Protein AF-A0A8T3LTZ6-F1 (afdb_monomer_lite)

Structure (mmCIF, N/CA/C/O backbone):
data_AF-A0A8T3LTZ6-F1
#
_entry.id   AF-A0A8T3LTZ6-F1
#
loop_
_atom_site.group_PDB
_atom_site.id
_atom_site.type_symbol
_atom_site.label_atom_id
_atom_site.label_alt_id
_atom_site.label_comp_id
_atom_site.label_asym_id
_atom_site.label_entity_id
_atom_site.label_seq_id
_atom_site.pdbx_PDB_ins_code
_atom_site.Cartn_x
_atom_site.Cartn_y
_atom_site.Cartn_z
_atom_site.occupancy
_atom_site.B_iso_or_equiv
_atom_site.auth_seq_id
_atom_site.auth_comp_id
_atom_site.auth_asym_id
_atom_site.auth_atom_id
_atom_site.pdbx_PDB_model_num
ATOM 1 N N . MET A 1 1 ? 3.315 18.231 22.020 1.00 42.47 1 MET A N 1
ATOM 2 C CA . MET A 1 1 ? 3.602 17.313 20.898 1.00 42.47 1 MET A CA 1
ATOM 3 C C . MET A 1 1 ? 2.635 16.147 21.022 1.00 42.47 1 MET A C 1
ATOM 5 O O . MET A 1 1 ? 2.825 15.308 21.891 1.00 42.47 1 MET A O 1
ATOM 9 N N . VAL A 1 2 ? 1.522 16.171 20.283 1.00 47.19 2 VAL A N 1
ATOM 10 C CA . VAL A 1 2 ? 0.542 15.072 20.303 1.00 47.19 2 VAL A CA 1
ATOM 11 C C . VAL A 1 2 ? 1.201 13.886 19.603 1.00 47.19 2 VAL A C 1
ATOM 13 O O . VAL A 1 2 ? 1.674 14.040 18.478 1.00 47.19 2 VAL A O 1
ATOM 16 N N . ARG A 1 3 ? 1.318 12.735 20.274 1.00 54.97 3 ARG A N 1
ATOM 17 C CA . ARG A 1 3 ? 1.784 11.505 19.621 1.00 54.97 3 ARG A CA 1
ATOM 18 C C . ARG A 1 3 ? 0.761 11.164 18.541 1.00 54.97 3 ARG A C 1
ATOM 20 O O . ARG A 1 3 ? -0.412 11.012 18.868 1.00 54.97 3 ARG A O 1
ATOM 27 N N . SER A 1 4 ? 1.184 11.091 17.279 1.00 69.00 4 SER A N 1
ATOM 28 C CA . SER A 1 4 ? 0.314 10.563 16.229 1.00 69.00 4 SER A CA 1
ATOM 29 C C . SER A 1 4 ? -0.030 9.124 16.589 1.00 69.00 4 SER A C 1
ATOM 31 O O . SER A 1 4 ? 0.873 8.336 16.878 1.00 69.00 4 SER A O 1
ATOM 33 N N . GLU A 1 5 ? -1.315 8.801 16.600 1.00 89.25 5 GLU A N 1
ATOM 34 C CA . GLU A 1 5 ? -1.785 7.435 16.785 1.00 89.25 5 GLU A CA 1
ATOM 35 C C . GLU A 1 5 ? -1.177 6.535 15.700 1.00 89.25 5 GLU A C 1
ATOM 37 O O . GLU A 1 5 ? -1.129 6.902 14.519 1.00 89.25 5 GLU A O 1
ATOM 42 N N . SER A 1 6 ? -0.659 5.379 16.103 1.00 94.56 6 SER A N 1
ATOM 43 C CA . SER A 1 6 ? -0.049 4.411 15.197 1.00 94.56 6 SER A CA 1
ATOM 44 C C . SER A 1 6 ? -0.317 3.002 15.687 1.00 94.56 6 SER A C 1
ATOM 46 O O . SER A 1 6 ? -0.128 2.726 16.872 1.00 94.56 6 SER A O 1
ATOM 48 N N . GLU A 1 7 ? -0.665 2.118 14.765 1.00 96.69 7 GLU A N 1
ATOM 49 C CA . GLU A 1 7 ? -0.801 0.687 15.012 1.00 96.69 7 GLU A CA 1
ATOM 50 C C . GLU A 1 7 ? 0.312 -0.068 14.289 1.00 96.69 7 GLU A C 1
ATOM 52 O O . GLU A 1 7 ? 0.634 0.260 13.149 1.00 96.69 7 GLU A O 1
ATOM 57 N 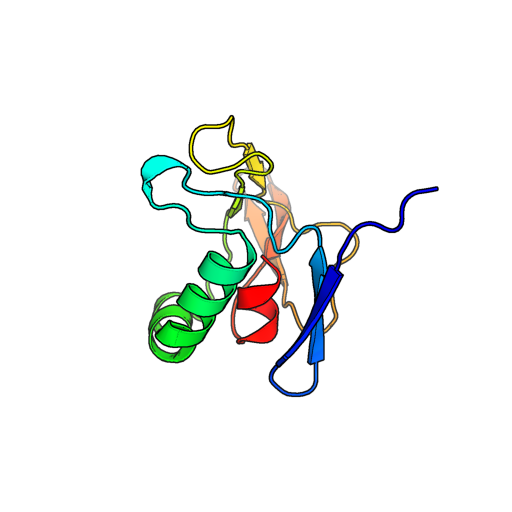N . THR A 1 8 ? 0.923 -1.053 14.944 1.00 98.00 8 THR A N 1
ATOM 58 C CA . THR A 1 8 ? 1.967 -1.882 14.332 1.00 98.00 8 THR A CA 1
ATOM 59 C C . THR A 1 8 ? 1.408 -3.265 14.041 1.00 98.00 8 THR A C 1
ATOM 61 O O . THR A 1 8 ? 0.951 -3.952 14.951 1.00 98.00 8 THR A O 1
ATOM 64 N N . LEU A 1 9 ? 1.483 -3.680 12.778 1.00 98.19 9 LEU A N 1
ATOM 65 C CA . LEU A 1 9 ? 1.115 -5.018 12.328 1.00 98.19 9 LEU A CA 1
ATOM 66 C C . LEU A 1 9 ? 2.375 -5.862 12.130 1.00 98.19 9 LEU A C 1
ATOM 68 O O . LEU A 1 9 ? 3.301 -5.432 11.442 1.00 98.19 9 LEU A O 1
ATOM 72 N N . THR A 1 10 ? 2.388 -7.074 12.682 1.00 98.19 10 THR A N 1
ATOM 73 C CA . THR A 1 10 ? 3.437 -8.066 12.412 1.00 98.19 10 THR A CA 1
ATOM 74 C C . THR A 1 10 ? 2.991 -8.974 11.270 1.00 98.19 10 THR A C 1
ATOM 76 O O . THR A 1 10 ? 2.063 -9.766 11.427 1.00 98.19 10 THR A O 1
ATOM 79 N N . LEU A 1 11 ? 3.644 -8.858 10.114 1.00 97.81 11 LEU A N 1
ATOM 80 C CA . LEU A 1 11 ? 3.299 -9.550 8.871 1.00 97.81 11 LEU A CA 1
ATOM 81 C C . LEU A 1 11 ? 4.538 -10.264 8.334 1.00 97.81 11 LEU A C 1
ATOM 83 O O . LEU A 1 11 ? 5.536 -9.616 8.036 1.00 97.81 11 LEU A O 1
ATOM 87 N N . ASP A 1 12 ? 4.490 -11.593 8.237 1.00 93.19 12 ASP A N 1
ATOM 88 C CA . ASP A 1 12 ? 5.585 -12.426 7.712 1.00 93.19 12 ASP A CA 1
ATOM 89 C C . ASP A 1 12 ? 6.953 -12.169 8.391 1.00 93.19 12 ASP A C 1
ATOM 91 O O . ASP A 1 12 ? 8.008 -12.283 7.777 1.00 93.19 12 ASP A O 1
ATOM 95 N N . GLY A 1 13 ? 6.942 -11.811 9.683 1.00 95.69 13 GLY A N 1
ATOM 96 C CA . GLY A 1 13 ? 8.151 -11.478 10.451 1.00 95.69 13 GLY A CA 1
ATOM 97 C C . GLY A 1 13 ? 8.619 -10.022 10.325 1.00 95.69 13 GLY A C 1
ATOM 98 O O . GLY A 1 13 ? 9.670 -9.674 10.860 1.00 95.69 13 GLY A O 1
ATOM 99 N N . HIS A 1 14 ? 7.843 -9.163 9.662 1.00 97.69 14 HIS A N 1
ATOM 100 C CA . HIS A 1 14 ? 8.112 -7.736 9.509 1.00 97.69 14 HIS A CA 1
ATOM 101 C C . HIS A 1 14 ? 7.118 -6.882 10.298 1.00 97.69 14 HIS A C 1
ATOM 103 O O . HIS A 1 14 ? 5.926 -7.180 10.333 1.00 97.69 14 HIS A O 1
ATOM 109 N N . GLU A 1 15 ? 7.597 -5.791 10.895 1.00 97.88 15 GLU A N 1
ATOM 110 C CA . GLU A 1 15 ? 6.745 -4.793 11.543 1.00 97.88 15 GLU A CA 1
ATOM 111 C C . GLU A 1 15 ? 6.365 -3.684 10.553 1.00 97.88 15 GLU A C 1
ATOM 113 O O . GLU A 1 15 ? 7.231 -3.036 9.957 1.00 97.88 15 GLU A O 1
ATOM 118 N N . VAL A 1 16 ? 5.063 -3.442 10.397 1.00 98.12 16 VAL A N 1
ATOM 119 C CA . VAL A 1 16 ? 4.511 -2.391 9.533 1.00 98.12 16 VAL A CA 1
ATOM 120 C C . VAL A 1 16 ? 3.704 -1.418 10.381 1.00 98.12 16 VAL A C 1
ATOM 122 O O . VAL A 1 16 ? 2.705 -1.798 10.987 1.00 98.12 16 VAL A O 1
ATOM 125 N N . SER A 1 17 ? 4.126 -0.152 10.425 1.00 97.44 17 SER A N 1
ATOM 126 C CA . SER A 1 17 ? 3.428 0.889 11.187 1.00 97.44 17 SER A CA 1
ATOM 127 C C . SER A 1 17 ? 2.377 1.604 10.335 1.00 97.44 17 SER A C 1
ATOM 129 O O . SER A 1 17 ? 2.694 2.248 9.331 1.00 97.44 17 SER A O 1
ATOM 131 N N . ILE A 1 18 ? 1.123 1.532 10.770 1.00 97.62 18 ILE A N 1
ATOM 132 C CA . ILE A 1 18 ? -0.029 2.221 10.200 1.00 97.62 18 ILE A CA 1
ATOM 133 C C . ILE A 1 18 ? -0.299 3.476 11.029 1.00 97.62 18 ILE A C 1
ATOM 135 O O . ILE A 1 18 ? -0.890 3.428 12.106 1.00 97.62 18 ILE A O 1
ATOM 139 N N . SER A 1 19 ? 0.141 4.628 10.528 1.00 95.88 19 SER A N 1
ATOM 140 C CA . SER A 1 19 ? -0.146 5.925 11.151 1.00 95.88 19 SER A CA 1
ATOM 141 C C . SER A 1 19 ? -1.580 6.386 10.887 1.00 95.88 19 SER A C 1
ATOM 143 O O . SER A 1 19 ? -2.106 6.171 9.790 1.00 95.88 19 SER A O 1
ATOM 145 N N . ASN A 1 20 ? -2.182 7.077 11.859 1.00 95.62 20 ASN A N 1
ATOM 146 C CA . ASN A 1 20 ? -3.571 7.550 11.826 1.00 95.62 20 ASN A CA 1
ATOM 147 C C . ASN A 1 20 ? -4.562 6.440 11.410 1.00 95.62 20 ASN A C 1
ATOM 149 O O . ASN A 1 20 ? -5.290 6.619 10.427 1.00 95.62 20 ASN A O 1
ATOM 153 N N . PRO A 1 21 ? -4.566 5.283 12.103 1.00 97.38 21 PRO A N 1
ATOM 154 C CA . PRO A 1 21 ? -5.350 4.114 11.700 1.00 97.38 21 PRO A CA 1
ATOM 155 C C . PRO A 1 21 ? -6.853 4.418 11.622 1.00 97.38 21 PRO A C 1
ATOM 157 O O . PRO A 1 21 ? -7.508 4.013 10.664 1.00 97.38 21 PRO A O 1
ATOM 160 N N . GLY A 1 22 ? -7.375 5.230 12.547 1.00 96.94 22 GLY A N 1
ATOM 161 C CA . GLY A 1 22 ? -8.780 5.647 12.578 1.00 96.94 22 GLY A CA 1
ATOM 162 C C . GLY A 1 22 ? -9.184 6.715 11.551 1.00 96.94 22 GLY A C 1
ATOM 163 O O . GLY A 1 22 ? -10.342 7.127 11.534 1.00 96.94 22 GLY A O 1
ATOM 164 N N . LYS A 1 23 ? -8.275 7.202 10.689 1.00 96.12 23 LYS A N 1
ATOM 165 C CA . LYS A 1 23 ? -8.629 8.208 9.672 1.00 96.12 23 LYS A CA 1
ATOM 166 C C . LYS A 1 23 ? -9.633 7.618 8.682 1.00 96.12 23 LYS A C 1
ATOM 168 O O . LYS A 1 23 ? -9.326 6.634 8.018 1.00 96.12 23 LYS A O 1
ATOM 173 N N . ILE A 1 24 ? -10.797 8.248 8.540 1.00 97.19 24 ILE A N 1
ATOM 174 C CA . ILE A 1 24 ? -11.842 7.800 7.612 1.00 97.19 24 ILE A CA 1
ATOM 175 C C . ILE A 1 24 ? -11.413 8.061 6.167 1.00 97.19 24 ILE A C 1
ATOM 177 O O . ILE A 1 24 ? -11.144 9.199 5.784 1.00 97.19 24 ILE A O 1
ATOM 181 N N . PHE A 1 25 ? -11.338 6.993 5.372 1.00 96.88 25 PHE A N 1
ATOM 182 C CA . PHE A 1 25 ? -10.997 7.049 3.949 1.00 96.88 25 PHE A CA 1
ATOM 183 C C . PHE A 1 25 ? -12.242 7.018 3.064 1.00 96.88 25 PHE A C 1
ATOM 185 O O . PHE A 1 25 ? -12.261 7.695 2.037 1.00 96.88 25 PHE A O 1
ATOM 192 N N . PHE A 1 26 ? -13.286 6.291 3.467 1.00 97.62 26 PHE A N 1
ATOM 193 C CA . PHE A 1 26 ? -14.567 6.258 2.760 1.00 97.62 26 PHE A CA 1
ATOM 194 C C . PHE A 1 26 ? -15.674 6.709 3.711 1.00 97.62 26 PHE A C 1
ATOM 196 O O . PHE A 1 26 ? -16.183 5.914 4.499 1.00 97.62 26 PHE A O 1
ATOM 203 N N . ALA A 1 27 ? -16.018 7.998 3.646 1.00 95.25 27 ALA A N 1
ATOM 204 C CA . ALA A 1 27 ? -16.959 8.636 4.567 1.00 95.25 27 ALA A CA 1
ATOM 205 C C . ALA A 1 27 ? -18.349 7.987 4.537 1.00 95.25 27 ALA A C 1
ATOM 207 O O . ALA A 1 27 ? -18.873 7.636 5.590 1.00 95.25 27 ALA A O 1
ATOM 208 N N . ASP A 1 28 ? -18.890 7.743 3.341 1.00 95.62 28 ASP A N 1
ATOM 209 C CA . ASP A 1 28 ? -20.233 7.172 3.163 1.00 95.62 28 ASP A CA 1
ATOM 210 C C . ASP A 1 28 ? -20.369 5.761 3.755 1.00 95.62 28 ASP A C 1
ATOM 212 O O . ASP A 1 28 ? -21.450 5.363 4.179 1.00 95.62 28 ASP A O 1
ATOM 216 N N . ALA A 1 29 ? -19.266 5.007 3.795 1.00 96.81 29 ALA A N 1
ATOM 217 C CA . ALA A 1 29 ? -19.219 3.648 4.329 1.00 96.81 29 ALA A CA 1
ATOM 218 C C 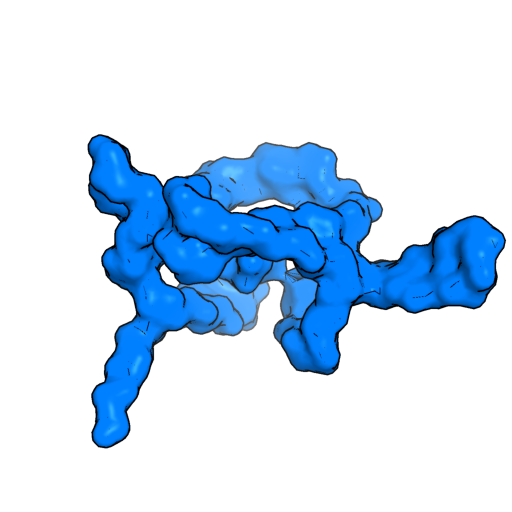. ALA A 1 29 ? -18.662 3.576 5.763 1.00 96.81 29 ALA A C 1
ATOM 220 O O . ALA A 1 29 ? -18.624 2.494 6.343 1.00 96.81 29 ALA A O 1
ATOM 221 N N . GLY A 1 30 ? -18.193 4.695 6.328 1.00 97.06 30 GLY A N 1
ATOM 222 C CA . GLY A 1 30 ? -17.532 4.727 7.635 1.00 97.06 30 GLY A CA 1
ATOM 223 C C . GLY A 1 30 ? -16.225 3.925 7.708 1.00 97.06 30 GLY A C 1
ATOM 224 O O . GLY A 1 30 ? -15.828 3.528 8.796 1.00 97.06 30 GLY A O 1
ATOM 225 N N . ILE A 1 31 ? -15.561 3.671 6.574 1.00 98.38 31 ILE A N 1
ATOM 226 C CA . ILE A 1 31 ? -14.368 2.808 6.501 1.00 98.38 31 ILE A CA 1
ATOM 227 C C . ILE A 1 31 ? -13.113 3.630 6.807 1.00 98.38 31 ILE A C 1
ATOM 229 O O . ILE A 1 31 ? -12.816 4.626 6.129 1.00 98.38 31 ILE A O 1
ATOM 233 N N . SER A 1 32 ? -12.361 3.190 7.814 1.00 98.06 32 SER A N 1
ATOM 234 C CA . SER A 1 32 ? -11.087 3.780 8.221 1.00 98.06 32 SER A CA 1
ATOM 235 C C . SER A 1 32 ? -9.907 3.311 7.362 1.00 98.06 32 SER A C 1
ATOM 237 O O . SER A 1 32 ? -10.002 2.389 6.547 1.00 98.06 32 SER A O 1
ATOM 239 N N . LYS A 1 33 ? -8.752 3.951 7.550 1.00 97.62 33 LYS A N 1
ATOM 240 C CA . LYS A 1 33 ? -7.487 3.540 6.940 1.00 97.62 33 LYS A CA 1
ATOM 241 C C . LYS A 1 33 ? -7.111 2.119 7.363 1.00 97.62 33 LYS A C 1
ATOM 243 O O . LYS A 1 33 ? -6.667 1.343 6.521 1.00 97.62 33 LYS A O 1
ATOM 248 N N . LEU A 1 34 ? -7.286 1.779 8.638 1.00 98.19 34 LEU A N 1
ATOM 249 C CA . LEU A 1 34 ? -6.978 0.442 9.137 1.00 98.19 34 LEU A CA 1
ATOM 250 C C . LEU A 1 34 ? -7.918 -0.618 8.547 1.00 98.19 34 LEU A C 1
ATOM 252 O O . LEU A 1 34 ? -7.451 -1.683 8.149 1.00 98.19 34 LEU A O 1
ATOM 256 N N . ASP A 1 35 ? -9.205 -0.304 8.386 1.00 98.50 35 ASP A N 1
ATOM 257 C CA . ASP A 1 35 ? -10.159 -1.205 7.724 1.00 98.50 35 ASP A CA 1
ATOM 258 C C . ASP A 1 35 ? -9.742 -1.507 6.278 1.00 98.50 35 ASP A C 1
ATOM 260 O O . ASP A 1 35 ? -9.795 -2.655 5.835 1.00 98.50 35 ASP A O 1
ATOM 264 N N . LEU A 1 36 ? -9.265 -0.494 5.543 1.00 98.06 36 LEU A N 1
ATOM 265 C CA . LEU A 1 36 ? -8.746 -0.677 4.186 1.00 98.06 36 LEU A CA 1
ATOM 266 C C . LEU A 1 36 ? -7.511 -1.592 4.161 1.00 98.06 36 LEU A C 1
ATOM 268 O O . LEU A 1 36 ? -7.394 -2.445 3.279 1.00 98.06 36 LEU A O 1
ATOM 272 N N . VAL A 1 37 ? -6.603 -1.439 5.130 1.00 98.50 37 VAL A N 1
ATOM 273 C CA . VAL A 1 37 ? -5.435 -2.322 5.279 1.00 98.50 37 VAL A CA 1
ATOM 274 C C . VAL A 1 37 ? -5.885 -3.756 5.566 1.00 98.50 37 VAL A C 1
ATOM 276 O O . VAL A 1 37 ? -5.435 -4.685 4.894 1.00 98.50 37 VAL A O 1
ATOM 279 N N . HIS A 1 38 ? -6.815 -3.956 6.503 1.00 98.62 38 HIS A N 1
ATOM 280 C CA . HIS A 1 38 ? -7.355 -5.281 6.811 1.00 98.62 38 HIS A CA 1
ATOM 281 C C . HIS A 1 38 ? -8.067 -5.922 5.622 1.00 98.62 38 HIS A C 1
ATOM 283 O O . HIS A 1 38 ? -7.896 -7.120 5.398 1.00 98.62 38 HIS A O 1
ATOM 289 N N . TYR A 1 39 ? -8.798 -5.143 4.823 1.00 98.62 39 TYR A N 1
ATOM 290 C CA . TYR A 1 39 ? -9.397 -5.627 3.583 1.00 98.62 39 TYR A CA 1
ATOM 291 C C . TYR A 1 39 ? -8.333 -6.189 2.631 1.00 98.62 39 TYR A C 1
ATOM 293 O O . TYR A 1 39 ? -8.448 -7.336 2.198 1.00 98.62 39 TYR A O 1
ATOM 301 N N . TYR A 1 40 ? -7.265 -5.434 2.351 1.00 98.38 40 TYR A N 1
ATOM 302 C CA . TYR A 1 40 ? -6.191 -5.916 1.478 1.00 98.38 40 TYR A CA 1
ATOM 303 C C . TYR A 1 40 ? -5.493 -7.157 2.037 1.00 98.38 40 TYR A C 1
ATOM 305 O O . TYR A 1 40 ? -5.177 -8.069 1.277 1.00 98.38 40 TYR A O 1
ATOM 313 N N . LEU A 1 41 ? -5.303 -7.231 3.356 1.00 98.56 41 LEU A N 1
ATOM 314 C CA . LEU A 1 41 ? -4.748 -8.414 4.015 1.00 98.56 41 LEU A CA 1
ATOM 315 C C . LEU A 1 41 ? -5.676 -9.635 3.937 1.00 98.56 41 LEU A C 1
ATOM 317 O O . LEU A 1 41 ? -5.183 -10.760 3.833 1.00 98.56 41 LEU A O 1
ATOM 321 N N . ALA A 1 42 ? -6.995 -9.433 3.966 1.00 98.62 42 ALA A N 1
ATOM 322 C CA . ALA A 1 42 ? -7.983 -10.501 3.832 1.00 98.62 42 ALA A CA 1
ATOM 323 C C . ALA A 1 42 ? -8.000 -11.105 2.418 1.00 98.62 42 ALA A C 1
ATOM 325 O O . ALA A 1 42 ? -8.241 -12.300 2.268 1.00 98.62 42 ALA A O 1
ATOM 326 N N . VAL A 1 43 ? -7.702 -10.304 1.388 1.00 98.44 43 VAL A N 1
ATOM 327 C CA . VAL A 1 43 ? -7.640 -10.754 -0.017 1.00 98.44 43 VAL A CA 1
ATOM 328 C C . VAL A 1 43 ? -6.211 -10.936 -0.543 1.00 98.44 43 VAL A C 1
ATOM 330 O O . VAL A 1 43 ? -6.021 -11.142 -1.745 1.00 98.44 43 VAL A O 1
ATOM 333 N N . ALA A 1 44 ? -5.204 -10.862 0.333 1.00 98.25 44 ALA A N 1
ATOM 334 C CA . ALA A 1 44 ? -3.797 -10.755 -0.050 1.00 98.25 44 ALA A CA 1
ATOM 335 C C . ALA A 1 44 ? -3.338 -11.889 -0.969 1.00 98.25 44 ALA A C 1
ATOM 337 O O . ALA A 1 44 ? -2.677 -11.622 -1.966 1.00 98.25 44 ALA A O 1
ATOM 338 N N . ASP A 1 45 ? -3.724 -13.133 -0.689 1.00 96.44 45 ASP A N 1
ATOM 339 C CA . ASP A 1 45 ? -3.247 -14.297 -1.442 1.00 96.44 45 ASP A CA 1
ATOM 340 C C . ASP A 1 45 ? -3.613 -14.202 -2.935 1.00 96.44 45 ASP A C 1
ATOM 342 O O . ASP A 1 45 ? -2.775 -14.430 -3.810 1.00 96.44 45 ASP A O 1
ATOM 346 N N . GLY A 1 46 ? -4.851 -13.793 -3.234 1.00 97.88 46 GLY A N 1
ATOM 347 C CA . GLY A 1 46 ? -5.319 -13.586 -4.605 1.00 97.88 46 GLY A CA 1
ATOM 348 C C . GLY A 1 46 ? -4.790 -12.291 -5.221 1.00 97.88 46 GLY A C 1
ATOM 349 O O . GLY A 1 46 ? -4.342 -12.289 -6.370 1.00 97.88 46 GLY A O 1
ATOM 350 N N . ALA A 1 47 ? -4.798 -11.196 -4.454 1.00 96.81 47 ALA A N 1
ATOM 351 C CA . ALA A 1 47 ? -4.318 -9.898 -4.919 1.00 96.81 47 ALA A CA 1
ATOM 352 C C . ALA A 1 47 ? -2.835 -9.959 -5.320 1.00 96.81 47 ALA A C 1
ATOM 354 O O . ALA A 1 47 ? -2.482 -9.565 -6.432 1.00 96.81 47 ALA A O 1
ATOM 355 N N . LEU A 1 48 ? -1.987 -10.526 -4.456 1.00 97.31 48 LEU A N 1
ATOM 356 C CA . LEU A 1 48 ? -0.551 -10.683 -4.683 1.00 97.31 48 LEU A CA 1
ATOM 357 C C . LEU A 1 48 ? -0.254 -11.625 -5.846 1.00 97.31 48 LEU A C 1
ATOM 359 O O . LEU A 1 48 ? 0.681 -11.373 -6.599 1.00 97.31 48 LEU A O 1
ATOM 363 N N . LEU A 1 49 ? -1.051 -12.680 -6.051 1.00 97.19 49 LEU A N 1
ATOM 364 C CA . LEU A 1 49 ? -0.897 -13.537 -7.228 1.00 97.19 49 LEU A CA 1
ATOM 365 C C . LEU A 1 49 ? -1.169 -12.766 -8.531 1.00 97.19 49 LEU A C 1
ATOM 367 O O . LEU A 1 49 ? -0.458 -12.963 -9.515 1.00 97.19 49 LEU A O 1
ATOM 371 N N . GLY A 1 50 ? -2.160 -11.869 -8.534 1.00 96.19 50 GLY A N 1
ATOM 372 C CA . GLY A 1 50 ? -2.512 -11.062 -9.705 1.00 96.19 50 GLY A CA 1
ATOM 373 C C . GLY A 1 50 ? -1.472 -9.997 -10.070 1.00 96.19 50 GLY A C 1
ATOM 374 O O . GLY A 1 50 ? -1.282 -9.700 -11.254 1.00 96.19 50 GLY A O 1
ATOM 375 N N . VAL A 1 51 ? -0.779 -9.438 -9.072 1.00 95.88 51 VAL A N 1
ATOM 376 C CA . VAL A 1 51 ? 0.203 -8.351 -9.264 1.00 95.88 51 VAL A CA 1
ATOM 377 C C . VAL A 1 51 ? 1.662 -8.791 -9.139 1.00 95.88 51 VAL A C 1
ATOM 379 O O . VAL A 1 51 ? 2.557 -7.954 -9.252 1.00 95.88 51 VAL A O 1
ATOM 382 N N . ARG A 1 52 ? 1.921 -10.089 -8.940 1.00 92.56 52 ARG A N 1
ATOM 383 C CA . ARG A 1 52 ? 3.270 -10.627 -8.733 1.00 92.56 52 ARG A CA 1
ATOM 384 C C . ARG A 1 52 ? 4.237 -10.170 -9.825 1.00 92.56 52 ARG A C 1
ATOM 386 O O . ARG A 1 52 ? 3.920 -10.239 -11.012 1.00 92.56 52 ARG A O 1
ATOM 393 N N . ASP A 1 53 ? 5.420 -9.733 -9.397 1.00 94.81 53 ASP A N 1
ATOM 394 C CA . ASP A 1 53 ? 6.524 -9.283 -10.254 1.00 94.81 53 ASP A CA 1
ATOM 395 C C . ASP A 1 53 ? 6.204 -8.085 -11.161 1.00 94.81 53 ASP A C 1
ATOM 397 O O . ASP A 1 53 ? 6.899 -7.843 -12.148 1.00 94.81 53 ASP A O 1
ATOM 401 N N . ARG A 1 54 ? 5.179 -7.293 -10.817 1.00 96.00 54 ARG A N 1
ATOM 402 C CA . ARG A 1 54 ? 4.822 -6.080 -11.559 1.00 96.00 54 ARG A CA 1
ATOM 403 C C . ARG A 1 54 ? 5.227 -4.820 -10.785 1.00 96.00 54 ARG A C 1
ATOM 405 O O . ARG A 1 54 ? 4.780 -4.650 -9.651 1.00 96.00 54 ARG A O 1
ATOM 412 N N . PRO A 1 55 ? 6.016 -3.910 -11.383 1.00 96.31 55 PRO A N 1
ATOM 413 C CA . PRO A 1 55 ? 6.201 -2.572 -10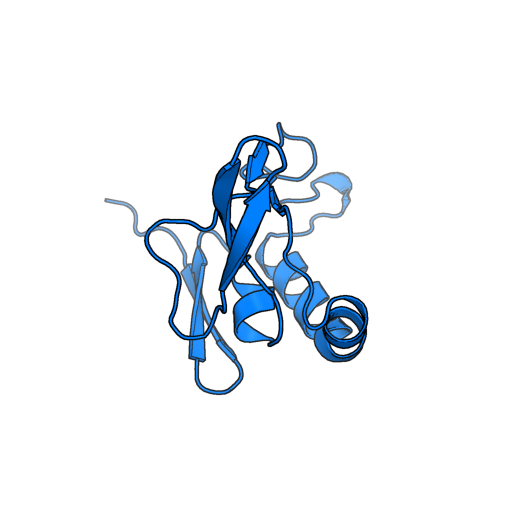.833 1.00 96.31 55 PRO A CA 1
ATOM 414 C C . PRO A 1 55 ? 4.872 -1.811 -10.828 1.00 96.31 55 PRO A C 1
ATOM 416 O O . PRO A 1 55 ? 4.075 -1.925 -11.766 1.00 96.31 55 PRO A O 1
ATOM 419 N N . MET A 1 56 ? 4.618 -1.064 -9.754 1.00 94.88 56 MET A N 1
ATOM 420 C CA . MET A 1 56 ? 3.339 -0.402 -9.514 1.00 94.88 56 MET A CA 1
ATOM 421 C C . MET A 1 56 ? 3.473 1.118 -9.449 1.00 94.88 56 MET A C 1
ATOM 423 O O . MET A 1 56 ? 4.219 1.672 -8.642 1.00 94.88 56 MET A O 1
ATOM 427 N N . ALA A 1 57 ? 2.620 1.800 -10.215 1.00 94.69 57 ALA A N 1
ATOM 428 C CA . ALA A 1 57 ? 2.300 3.200 -9.980 1.00 94.69 57 ALA A CA 1
ATOM 429 C C . ALA A 1 57 ? 1.209 3.300 -8.904 1.00 94.69 57 ALA A C 1
ATOM 431 O O . ALA A 1 57 ? 0.097 2.806 -9.092 1.00 94.69 57 ALA A O 1
ATOM 432 N N . LEU A 1 58 ? 1.501 3.974 -7.792 1.00 96.38 58 LEU A N 1
ATOM 433 C CA . LEU A 1 58 ? 0.555 4.123 -6.687 1.00 96.38 58 LEU A CA 1
ATOM 434 C C . LEU A 1 58 ? -0.283 5.388 -6.872 1.00 96.38 58 LEU A C 1
ATOM 436 O O . LEU A 1 58 ? 0.265 6.486 -6.965 1.00 96.38 58 LEU A O 1
ATOM 440 N N . LYS A 1 59 ? -1.610 5.254 -6.883 1.00 97.38 59 LYS A N 1
ATOM 441 C CA . LYS A 1 59 ? -2.536 6.389 -6.780 1.00 97.38 59 LYS A CA 1
ATOM 442 C C . LYS A 1 59 ? -2.912 6.571 -5.313 1.00 97.38 59 LYS A C 1
ATOM 444 O O . LYS A 1 59 ? -3.573 5.708 -4.743 1.00 97.38 59 LYS A O 1
ATOM 449 N N . ARG A 1 60 ? -2.474 7.667 -4.697 1.00 96.88 60 ARG A N 1
ATOM 450 C CA . ARG A 1 60 ? -2.547 7.851 -3.243 1.00 96.88 60 ARG A CA 1
ATOM 451 C C . ARG A 1 60 ? -3.541 8.939 -2.878 1.00 96.88 60 ARG A C 1
ATOM 453 O O . ARG A 1 60 ? -3.486 10.028 -3.438 1.00 96.88 60 ARG A O 1
ATOM 460 N N . PHE A 1 61 ? -4.395 8.630 -1.909 1.00 96.88 61 PHE A N 1
ATOM 461 C CA . PHE A 1 61 ? -5.434 9.503 -1.367 1.00 96.88 61 PHE A CA 1
ATOM 462 C C . PHE A 1 61 ? -5.129 9.779 0.107 1.00 96.88 61 PHE A C 1
ATOM 464 O O . PHE A 1 61 ? -5.630 9.095 0.994 1.00 96.88 61 PHE A O 1
ATOM 471 N N . VAL A 1 62 ? -4.239 10.733 0.386 1.00 94.25 62 VAL A N 1
ATOM 472 C CA . VAL A 1 62 ? -3.746 10.965 1.760 1.00 94.25 62 VAL A CA 1
ATOM 473 C C . VAL A 1 62 ? -4.866 11.437 2.685 1.00 94.25 62 VAL A C 1
ATOM 475 O O . VAL A 1 62 ? -4.866 11.087 3.867 1.00 94.25 62 VAL A O 1
ATOM 478 N N . ASP A 1 63 ? -5.838 12.167 2.137 1.00 93.69 63 ASP A N 1
ATOM 479 C CA . ASP A 1 63 ? -6.985 12.742 2.843 1.00 93.69 63 ASP A CA 1
ATOM 480 C C . ASP A 1 63 ? -8.309 12.010 2.586 1.00 93.69 63 ASP A C 1
ATOM 482 O O . ASP A 1 63 ? -9.381 12.560 2.814 1.00 93.69 63 ASP A O 1
ATOM 486 N N . GLY A 1 64 ? -8.228 10.738 2.181 1.00 94.56 64 GLY A N 1
ATOM 487 C CA . GLY A 1 64 ? -9.388 9.889 1.909 1.00 94.56 64 GLY A CA 1
ATOM 488 C C . GLY A 1 64 ? -9.835 9.921 0.447 1.00 94.56 64 GLY A C 1
ATOM 489 O O . GLY A 1 64 ? -9.408 10.761 -0.343 1.00 94.56 64 GLY A O 1
ATOM 490 N N . ALA A 1 65 ? -10.686 8.966 0.067 1.00 94.62 65 ALA A N 1
ATOM 491 C CA . ALA A 1 65 ? -11.005 8.639 -1.324 1.00 94.62 65 ALA A CA 1
ATOM 492 C C . ALA A 1 65 ? -11.741 9.754 -2.092 1.00 94.62 65 ALA A C 1
ATOM 494 O O . ALA A 1 65 ? -11.675 9.791 -3.319 1.00 94.62 65 ALA A O 1
ATOM 495 N N . ALA A 1 66 ? -12.421 10.659 -1.382 1.00 93.75 66 ALA A N 1
ATOM 496 C CA . ALA A 1 66 ? -13.068 11.839 -1.962 1.00 93.75 66 ALA A CA 1
ATOM 497 C C . ALA A 1 66 ? -12.111 13.036 -2.141 1.00 93.75 66 ALA A C 1
ATOM 499 O O . ALA A 1 66 ? -12.472 14.020 -2.783 1.00 93.75 66 ALA A O 1
ATOM 500 N N . GLY A 1 67 ? -10.914 12.970 -1.550 1.00 94.00 67 GLY A N 1
ATOM 501 C CA . GLY A 1 67 ? -9.899 14.014 -1.632 1.00 94.00 67 GLY A CA 1
ATOM 502 C C . GLY A 1 67 ? -9.074 13.962 -2.917 1.00 94.00 67 GLY A C 1
ATOM 503 O O . GLY A 1 67 ? -9.245 13.095 -3.779 1.00 94.00 67 GLY A O 1
ATOM 504 N N . GLU A 1 68 ? -8.133 14.900 -3.032 1.00 96.62 68 GLU A N 1
ATOM 505 C CA . GLU A 1 68 ? -7.192 14.926 -4.147 1.00 96.62 68 GLU A CA 1
ATOM 506 C C . GLU A 1 68 ? -6.244 13.721 -4.088 1.00 96.62 68 GLU A C 1
ATOM 508 O O . GLU A 1 68 ? -5.712 13.356 -3.035 1.00 96.62 68 GLU A O 1
ATOM 513 N N . ALA A 1 69 ? -6.025 13.111 -5.251 1.00 97.06 69 ALA A N 1
ATOM 514 C CA . ALA A 1 69 ? -5.069 12.032 -5.409 1.00 97.06 69 ALA A CA 1
ATOM 515 C C . ALA A 1 69 ? -3.816 12.514 -6.127 1.00 97.06 69 ALA A C 1
ATOM 517 O O . ALA A 1 69 ? -3.890 13.301 -7.068 1.00 97.06 69 ALA A O 1
ATOM 518 N N . PHE A 1 70 ? -2.680 11.918 -5.784 1.00 97.19 70 PHE A N 1
ATOM 519 C CA . PHE A 1 70 ? -1.465 12.039 -6.583 1.00 97.19 70 PHE A CA 1
ATOM 520 C C . PHE A 1 70 ? -0.936 10.666 -6.987 1.00 97.19 70 PHE A C 1
ATOM 522 O O . PHE A 1 70 ? -1.204 9.650 -6.340 1.00 97.19 70 PHE A O 1
ATOM 529 N N . PHE A 1 71 ? -0.171 10.638 -8.077 1.00 96.44 71 PHE A N 1
ATOM 530 C CA . PHE A 1 71 ? 0.508 9.434 -8.537 1.00 96.44 71 PHE A CA 1
ATOM 531 C C . PHE A 1 71 ? 1.957 9.411 -8.056 1.00 96.44 71 PHE A C 1
ATOM 533 O O . PHE A 1 71 ? 2.732 10.327 -8.328 1.00 96.44 71 PHE A O 1
ATOM 540 N N . GLN A 1 72 ? 2.340 8.317 -7.407 1.00 95.31 72 GLN A N 1
ATOM 541 C CA . GLN A 1 72 ? 3.705 8.015 -7.006 1.00 95.31 72 GLN A CA 1
ATOM 542 C C . GLN A 1 72 ? 4.206 6.826 -7.829 1.00 95.31 72 GLN A C 1
ATOM 544 O O . GLN A 1 72 ? 3.867 5.680 -7.550 1.00 95.31 72 GLN A O 1
ATOM 549 N N . LYS A 1 73 ? 4.994 7.114 -8.868 1.00 92.69 73 LYS A N 1
ATOM 550 C CA . LYS A 1 73 ? 5.665 6.084 -9.681 1.00 92.69 73 LYS A CA 1
ATOM 551 C C 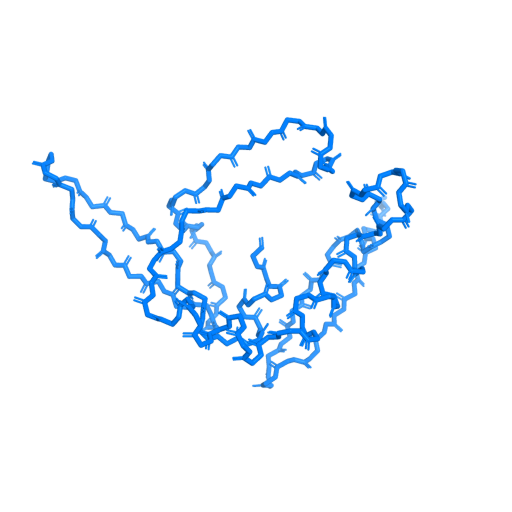. LYS A 1 73 ? 7.000 5.677 -9.066 1.00 92.69 73 LYS A C 1
ATOM 553 O O . LYS A 1 73 ? 7.253 4.510 -8.813 1.00 92.69 73 LYS A O 1
ATOM 558 N N . ARG A 1 74 ? 7.832 6.680 -8.766 1.00 95.62 74 ARG A N 1
ATOM 559 C CA . ARG A 1 74 ? 9.148 6.475 -8.158 1.00 95.62 74 ARG A CA 1
ATOM 560 C C . ARG A 1 74 ? 8.993 5.995 -6.721 1.00 95.62 74 ARG A C 1
ATOM 562 O O . ARG A 1 74 ? 8.247 6.605 -5.949 1.00 95.62 74 ARG A O 1
ATOM 569 N N . ALA A 1 75 ? 9.731 4.953 -6.367 1.00 95.88 75 ALA A N 1
ATOM 570 C CA . ALA A 1 75 ? 9.881 4.521 -4.993 1.00 95.88 75 ALA A CA 1
ATOM 571 C C . ALA A 1 75 ? 10.423 5.683 -4.128 1.00 95.88 75 ALA A C 1
ATOM 573 O O . ALA A 1 75 ? 11.238 6.486 -4.603 1.00 95.88 75 ALA A O 1
ATOM 574 N N . PRO A 1 76 ? 9.960 5.828 -2.872 1.00 94.00 76 PRO A N 1
ATOM 575 C CA . PRO A 1 76 ? 10.536 6.783 -1.930 1.00 94.00 76 PRO A CA 1
ATOM 576 C C . PRO A 1 76 ? 12.033 6.526 -1.705 1.00 94.00 76 PRO A C 1
ATOM 578 O O . PRO A 1 76 ? 12.524 5.432 -1.942 1.00 94.00 76 PRO A O 1
ATOM 581 N N . LYS A 1 77 ? 12.771 7.513 -1.179 1.00 90.31 77 LYS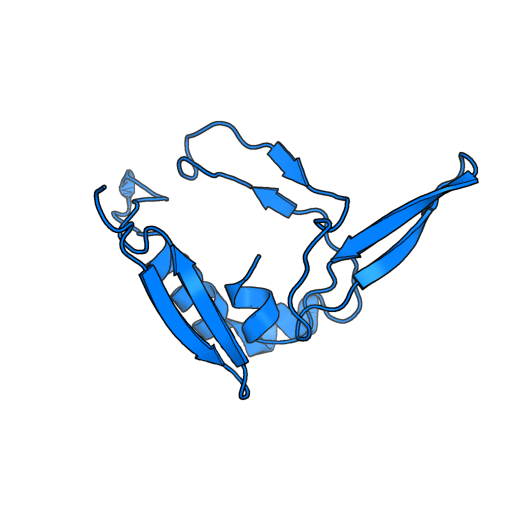 A N 1
ATOM 582 C CA . LYS A 1 77 ? 14.200 7.324 -0.847 1.00 90.31 77 LYS A CA 1
ATOM 583 C C . LYS A 1 77 ? 14.433 6.288 0.256 1.00 90.31 77 LYS A C 1
ATOM 585 O O . LYS A 1 77 ? 15.479 5.656 0.286 1.00 90.31 77 LYS A O 1
ATOM 590 N N . SER A 1 78 ? 13.488 6.188 1.188 1.00 93.50 78 SER A N 1
ATOM 591 C CA . SER A 1 78 ? 13.522 5.229 2.287 1.00 93.50 78 SER A CA 1
ATOM 592 C C . SER A 1 78 ? 12.401 4.228 2.071 1.00 93.50 78 SER A C 1
ATOM 594 O O . SER A 1 78 ? 11.222 4.581 2.148 1.00 93.50 78 SER A O 1
ATOM 596 N N . VAL A 1 79 ? 12.791 3.004 1.745 1.00 95.12 79 VAL A N 1
ATOM 597 C CA . VAL A 1 79 ? 11.903 1.875 1.487 1.00 95.12 79 VAL A CA 1
ATOM 598 C C . VAL A 1 79 ? 12.264 0.789 2.502 1.00 95.12 79 VAL A C 1
ATOM 600 O O . VAL A 1 79 ? 13.455 0.524 2.682 1.00 95.12 79 VAL A O 1
ATOM 603 N N . PRO A 1 80 ? 11.290 0.192 3.211 1.00 96.62 80 PRO A N 1
ATOM 604 C CA . PRO A 1 80 ? 11.577 -0.899 4.134 1.00 96.62 80 PRO A CA 1
ATOM 605 C C . PRO A 1 80 ? 12.227 -2.089 3.421 1.00 96.62 80 PRO A C 1
ATOM 607 O O . PRO A 1 80 ? 11.939 -2.349 2.257 1.00 96.62 80 PRO A O 1
ATOM 610 N N . SER A 1 81 ? 13.050 -2.861 4.132 1.00 95.88 81 SER A N 1
ATOM 611 C CA . SER A 1 81 ? 13.767 -4.013 3.559 1.00 95.88 81 SER A CA 1
ATOM 612 C C . SER A 1 81 ? 12.854 -5.107 2.993 1.00 95.88 81 SER A C 1
ATOM 614 O O . SER A 1 81 ? 13.284 -5.873 2.138 1.00 95.88 81 SER A O 1
ATOM 616 N N . PHE A 1 82 ? 11.603 -5.174 3.453 1.00 96.38 82 PHE A N 1
ATOM 617 C CA . PHE A 1 82 ? 10.585 -6.104 2.960 1.00 96.38 82 PHE A CA 1
ATOM 618 C C . PHE A 1 82 ? 9.839 -5.602 1.717 1.00 96.38 82 PHE A C 1
ATOM 620 O O . PHE A 1 82 ? 8.953 -6.289 1.220 1.00 96.38 82 PHE A O 1
ATOM 627 N N . VAL A 1 83 ? 10.151 -4.410 1.206 1.00 97.06 83 VAL A N 1
ATOM 628 C CA . VAL A 1 83 ? 9.548 -3.869 -0.015 1.00 97.06 83 VAL A CA 1
ATOM 629 C C . VAL A 1 83 ? 10.592 -3.889 -1.120 1.00 97.06 83 VAL A C 1
ATOM 631 O O . VAL A 1 83 ? 11.589 -3.167 -1.075 1.00 97.06 83 VAL A O 1
ATOM 634 N N . ARG A 1 84 ? 10.353 -4.709 -2.142 1.00 96.62 84 ARG A N 1
ATOM 635 C CA . ARG A 1 84 ? 11.227 -4.781 -3.308 1.00 96.62 84 ARG A CA 1
ATOM 636 C C . ARG A 1 84 ? 10.998 -3.592 -4.239 1.00 96.62 84 ARG A C 1
ATOM 638 O O . ARG A 1 84 ? 9.872 -3.132 -4.429 1.00 96.62 84 ARG A O 1
ATOM 645 N N . THR A 1 85 ? 12.068 -3.141 -4.882 1.00 97.44 85 THR A N 1
ATOM 646 C CA . THR A 1 85 ? 12.016 -2.207 -6.010 1.00 97.44 85 THR A CA 1
ATOM 647 C C . THR A 1 85 ? 12.670 -2.820 -7.241 1.00 97.44 85 THR A C 1
ATOM 649 O O . THR A 1 85 ? 13.494 -3.732 -7.138 1.00 97.44 85 THR A O 1
ATOM 652 N N . VAL A 1 86 ? 12.283 -2.337 -8.419 1.00 96.81 86 VAL A N 1
ATOM 653 C CA . VAL A 1 86 ? 12.938 -2.669 -9.690 1.00 96.81 86 VAL A CA 1
ATOM 654 C C . VAL A 1 86 ? 13.208 -1.395 -10.474 1.00 96.81 86 VAL A C 1
ATOM 656 O O . VAL A 1 86 ? 12.367 -0.494 -10.497 1.00 96.81 86 VAL A O 1
ATOM 659 N N . GLU A 1 87 ? 14.364 -1.330 -11.129 1.00 96.69 87 GLU A N 1
ATOM 660 C CA . GLU A 1 87 ? 14.699 -0.210 -12.001 1.00 96.69 87 GLU A CA 1
ATOM 661 C C . GLU A 1 87 ? 13.993 -0.366 -13.354 1.00 96.69 87 GLU A C 1
ATOM 663 O O . GLU A 1 87 ? 14.132 -1.374 -14.049 1.00 96.69 87 GLU A O 1
ATOM 668 N N . LEU A 1 88 ? 13.251 0.664 -13.751 1.00 94.56 88 LEU A N 1
ATOM 669 C CA . LEU A 1 88 ? 12.676 0.802 -15.080 1.00 94.56 88 LEU A CA 1
ATOM 670 C C . LEU A 1 88 ? 13.480 1.779 -15.918 1.00 94.56 88 LEU A C 1
ATOM 672 O O . LEU A 1 88 ? 13.767 2.891 -15.479 1.00 94.56 88 LEU A O 1
ATOM 676 N N . SER A 1 89 ? 13.754 1.388 -17.161 1.00 94.62 89 SER A N 1
ATOM 677 C CA . SER A 1 89 ? 14.317 2.261 -18.190 1.00 94.62 89 SER A CA 1
ATOM 678 C C . SER A 1 89 ? 13.219 2.768 -19.122 1.00 94.62 89 SER A C 1
ATOM 680 O O . SER A 1 89 ? 12.438 1.990 -19.669 1.00 94.62 89 SER A O 1
ATOM 682 N N . PHE A 1 90 ? 13.164 4.083 -19.327 1.00 90.88 90 PHE A N 1
ATOM 683 C CA . PHE A 1 90 ? 12.202 4.724 -20.224 1.00 90.88 90 PHE A CA 1
ATOM 684 C C . PHE A 1 90 ? 12.810 4.977 -21.611 1.00 90.88 90 PHE A C 1
ATOM 686 O O . PHE A 1 90 ? 14.024 5.168 -21.711 1.00 90.88 90 PHE A O 1
ATOM 693 N N . PRO A 1 91 ? 11.987 5.118 -22.673 1.00 92.50 91 PRO A N 1
ATOM 694 C CA . PRO A 1 91 ? 12.471 5.462 -24.016 1.00 92.50 91 PRO A CA 1
ATOM 695 C C . PRO A 1 91 ? 13.306 6.749 -24.077 1.00 92.50 91 PRO A C 1
ATOM 697 O O . PRO A 1 91 ? 14.112 6.927 -24.980 1.00 92.50 91 PRO A O 1
ATOM 700 N N . SER A 1 92 ? 13.144 7.645 -23.098 1.00 93.56 92 SER A N 1
ATOM 701 C CA . SER A 1 92 ? 13.941 8.867 -22.973 1.00 93.56 92 SER A CA 1
ATOM 702 C C . SER A 1 92 ? 15.364 8.643 -22.432 1.00 93.56 92 SER A C 1
ATOM 704 O O . SER A 1 92 ? 16.048 9.625 -22.160 1.00 93.56 92 SER A O 1
ATOM 706 N N . GLY A 1 93 ? 15.772 7.403 -22.136 1.00 93.88 93 GLY A N 1
ATOM 707 C CA . GLY A 1 93 ? 17.053 7.071 -21.493 1.00 93.88 93 GLY A CA 1
ATOM 708 C C . GLY A 1 93 ? 17.116 7.354 -19.986 1.00 93.88 93 GLY A C 1
ATOM 709 O O . GLY A 1 93 ? 18.166 7.210 -19.371 1.00 93.88 93 GLY A O 1
ATOM 710 N N . ARG A 1 94 ? 16.003 7.770 -19.368 1.00 94.50 94 ARG A N 1
ATOM 711 C CA . ARG A 1 94 ? 15.914 7.978 -17.912 1.00 94.50 94 ARG A CA 1
ATOM 712 C C . ARG A 1 94 ? 15.592 6.658 -17.226 1.00 94.50 94 ARG A C 1
ATOM 714 O O . ARG A 1 94 ? 14.852 5.860 -17.799 1.00 94.50 94 ARG A O 1
ATOM 721 N N . THR A 1 95 ? 16.018 6.509 -15.972 1.00 95.25 95 THR A N 1
ATOM 722 C CA . THR A 1 95 ? 15.591 5.397 -15.117 1.00 95.25 95 THR A CA 1
ATOM 723 C C . THR A 1 95 ? 14.761 5.845 -13.909 1.00 95.25 95 THR A C 1
ATOM 725 O O . THR A 1 95 ? 14.701 7.039 -13.553 1.00 95.25 95 THR A O 1
ATOM 728 N N . ALA A 1 96 ? 14.029 4.902 -13.321 1.00 94.31 96 ALA A N 1
ATOM 729 C CA . ALA A 1 96 ? 13.317 5.052 -12.058 1.00 94.31 96 ALA A CA 1
ATOM 730 C C . ALA A 1 96 ? 13.172 3.706 -11.356 1.00 94.31 96 ALA A C 1
ATOM 732 O O . ALA A 1 96 ? 12.714 2.755 -11.977 1.00 94.31 96 ALA A O 1
ATOM 733 N N . ASP A 1 97 ? 13.437 3.677 -10.055 1.00 96.88 97 ASP A N 1
ATOM 734 C CA . ASP A 1 97 ? 13.008 2.564 -9.220 1.00 96.88 97 ASP A CA 1
ATOM 735 C C . ASP A 1 97 ? 11.510 2.672 -8.952 1.00 96.88 97 ASP A C 1
ATOM 737 O O . ASP A 1 97 ? 11.032 3.718 -8.503 1.00 96.88 97 ASP A O 1
ATOM 741 N N . GLU A 1 98 ? 10.771 1.601 -9.214 1.00 97.25 98 GLU A N 1
ATOM 742 C CA . GLU A 1 98 ? 9.354 1.475 -8.875 1.00 97.25 98 GLU A CA 1
ATOM 743 C C . GLU A 1 98 ? 9.152 0.336 -7.873 1.00 97.25 98 GLU A C 1
ATOM 745 O O . GLU A 1 98 ? 9.909 -0.637 -7.847 1.00 97.25 98 GLU A O 1
ATOM 750 N N . VAL A 1 99 ? 8.137 0.473 -7.019 1.00 97.75 99 VAL A N 1
ATOM 751 C CA . VAL A 1 99 ? 7.805 -0.524 -5.992 1.00 97.75 99 VAL A CA 1
ATOM 752 C C . VAL A 1 99 ? 7.203 -1.763 -6.647 1.00 97.75 99 VAL A C 1
ATOM 754 O O . VAL A 1 99 ? 6.350 -1.645 -7.528 1.00 97.75 99 VAL A O 1
ATOM 757 N N . VAL A 1 100 ? 7.596 -2.941 -6.164 1.00 97.69 100 VAL A N 1
ATOM 758 C CA . VAL A 1 100 ? 6.932 -4.213 -6.455 1.00 97.69 100 VAL A CA 1
ATOM 759 C C . VAL A 1 100 ? 6.333 -4.757 -5.164 1.00 97.69 100 VAL A C 1
ATOM 761 O O . VAL A 1 100 ? 7.027 -4.911 -4.162 1.00 97.69 100 VAL A O 1
ATOM 764 N N . VAL A 1 101 ? 5.031 -5.038 -5.189 1.00 97.19 101 VAL A N 1
ATOM 765 C CA . VAL A 1 101 ? 4.291 -5.551 -4.031 1.00 97.19 101 VAL A CA 1
ATOM 766 C C . VAL A 1 101 ? 4.143 -7.063 -4.173 1.00 97.19 101 VAL A C 1
ATOM 768 O O . VAL A 1 101 ? 3.301 -7.540 -4.930 1.00 97.19 101 VAL A O 1
ATOM 771 N N . ASP A 1 102 ? 4.988 -7.821 -3.474 1.00 95.19 102 ASP A N 1
ATO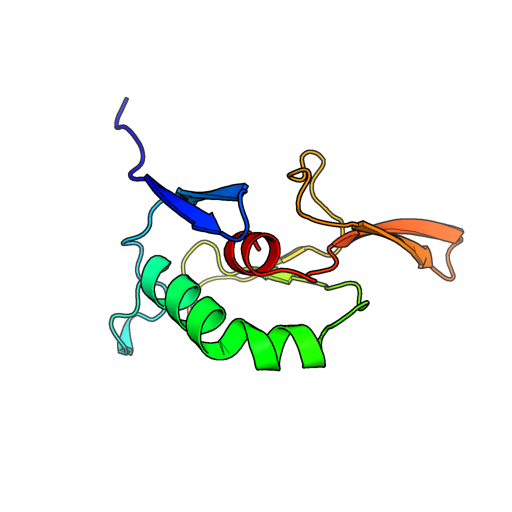M 772 C CA . ASP A 1 102 ? 5.070 -9.286 -3.594 1.00 95.19 102 ASP A CA 1
ATOM 773 C C . ASP A 1 102 ? 4.822 -10.053 -2.286 1.00 95.19 102 ASP A C 1
ATOM 775 O O . ASP A 1 102 ? 4.783 -11.284 -2.292 1.00 95.19 102 ASP A O 1
ATOM 779 N N . ASN A 1 103 ? 4.592 -9.346 -1.180 1.00 96.69 103 ASN A N 1
ATOM 780 C CA . ASN A 1 103 ? 4.320 -9.932 0.128 1.00 96.69 103 ASN A CA 1
ATOM 781 C C . ASN A 1 103 ? 3.301 -9.102 0.925 1.00 96.69 103 ASN A C 1
ATOM 783 O O . ASN A 1 103 ? 2.962 -7.971 0.558 1.00 96.69 103 ASN A O 1
ATOM 787 N N . ARG A 1 104 ? 2.795 -9.671 2.027 1.00 98.12 104 ARG A N 1
ATOM 788 C CA . ARG A 1 104 ? 1.725 -9.062 2.835 1.00 98.12 104 ARG A CA 1
ATOM 789 C C . ARG A 1 104 ? 2.190 -7.780 3.526 1.00 98.12 104 ARG A C 1
ATOM 791 O O . ARG A 1 104 ? 1.414 -6.832 3.618 1.00 98.12 104 ARG A O 1
ATOM 798 N N . ALA A 1 105 ? 3.447 -7.728 3.973 1.00 98.25 105 ALA A N 1
ATOM 799 C CA . ALA A 1 105 ? 4.018 -6.546 4.617 1.00 98.25 105 ALA A CA 1
ATOM 800 C C . ALA A 1 105 ? 4.132 -5.365 3.639 1.00 98.25 105 ALA A C 1
ATOM 802 O O . ALA A 1 105 ? 3.729 -4.249 3.965 1.00 98.25 105 ALA A O 1
ATOM 803 N N . ALA A 1 106 ? 4.594 -5.616 2.411 1.00 97.31 106 ALA A N 1
ATOM 804 C CA . ALA A 1 106 ? 4.625 -4.622 1.345 1.00 97.31 106 ALA A CA 1
ATOM 805 C C . ALA A 1 106 ? 3.216 -4.150 0.961 1.00 97.31 106 ALA A C 1
ATOM 807 O O . ALA A 1 106 ? 3.018 -2.956 0.750 1.00 97.31 106 ALA A O 1
ATOM 808 N N . LEU A 1 107 ? 2.234 -5.059 0.926 1.00 97.69 107 LEU A N 1
ATOM 809 C CA . LEU A 1 107 ? 0.840 -4.724 0.626 1.00 97.69 107 LEU A CA 1
ATOM 810 C C . LEU A 1 107 ? 0.204 -3.831 1.699 1.00 97.69 107 LEU A C 1
ATOM 812 O O . LEU A 1 107 ? -0.538 -2.917 1.361 1.00 97.69 107 LEU A O 1
ATOM 816 N N . ALA A 1 108 ? 0.505 -4.067 2.977 1.00 98.19 108 ALA A N 1
ATOM 817 C CA . ALA A 1 108 ? 0.040 -3.211 4.069 1.00 98.19 108 ALA A CA 1
ATOM 818 C C . ALA A 1 108 ? 0.770 -1.854 4.135 1.00 98.19 108 ALA A C 1
ATOM 820 O O . ALA A 1 108 ? 0.256 -0.910 4.734 1.00 98.19 108 ALA A O 1
ATOM 821 N N . TRP A 1 109 ? 1.976 -1.761 3.566 1.00 97.06 109 TRP A N 1
ATOM 822 C CA . TRP A 1 109 ? 2.811 -0.559 3.611 1.00 97.06 109 TRP A CA 1
ATOM 823 C C . TRP A 1 109 ? 2.447 0.502 2.559 1.00 97.06 109 TRP A C 1
ATOM 825 O O . TRP A 1 109 ? 2.578 1.698 2.845 1.00 97.06 109 TRP A O 1
ATOM 835 N N . VAL A 1 110 ? 2.043 0.088 1.350 1.00 94.94 110 VAL A N 1
ATOM 836 C CA . VAL A 1 110 ? 1.747 1.003 0.224 1.00 94.94 110 VAL A CA 1
ATOM 837 C C . VAL A 1 110 ? 0.513 1.878 0.466 1.00 94.94 110 VAL A C 1
ATOM 839 O O . VAL A 1 110 ? 0.628 3.121 0.247 1.00 94.94 110 VAL A O 1
#

Secondary structure (DSSP, 8-state):
-PPPPEEEEEETTEEEEEESTT-EEEGGGTEEHHHHHHHHHHTHHHHHHHHTT-EE-EEE-TT-TTS--EEE-BPPSS--TTSEEEEEEPTTS-EEEEEE--SHHHHHH-

pLDDT: mean 94.69, std 8.45, range [42.47, 98.62]

Sequence (110 aa):
MVRSESETLTLDGHEVSISNPGKIFFADAGISKLDLVHYYLAVADGALLGVRDRPMALKRFVDGAAGEAFFQKRAPKSVPSFVRTVELSFPSGRTADEVVVDNRAALAWV

Radius of gyration: 15.06 Å; chains: 1; bounding box: 37×32×45 Å

Foldseek 3Di:
DDPFDWDWDQFPNDTAIDTPQCQQQDPVVSAGNVNVLVVCLVCVVVVLVVQPPHFDWDWDDPNHDPHDTDTDFADDPDDDPPWDWDWDADPVRDIGTGTRQNGSSSSSHD